Protein AF-S4PV91-F1 (afdb_monomer)

Structure (mmCIF, N/CA/C/O backbone):
data_AF-S4PV91-F1
#
_entry.id   AF-S4PV91-F1
#
loop_
_atom_site.group_PDB
_atom_site.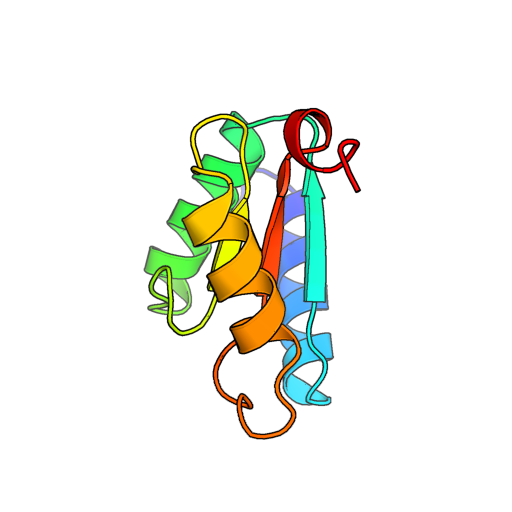id
_atom_site.type_symbol
_atom_site.label_atom_id
_atom_site.label_alt_id
_atom_site.label_comp_id
_atom_site.label_asym_id
_atom_site.label_entity_id
_atom_site.label_seq_id
_atom_site.pdbx_PDB_ins_code
_atom_site.Cartn_x
_atom_site.Cartn_y
_atom_site.Cartn_z
_atom_site.occupancy
_atom_site.B_iso_or_equiv
_atom_site.auth_seq_id
_atom_site.auth_comp_id
_atom_site.auth_asym_id
_atom_site.auth_atom_id
_atom_site.pdbx_PDB_model_num
ATOM 1 N N . ILE A 1 1 ? -10.949 -11.473 -14.597 1.00 49.84 1 ILE A N 1
ATOM 2 C CA . ILE A 1 1 ? -10.335 -12.190 -13.447 1.00 49.84 1 ILE A CA 1
ATOM 3 C C . ILE A 1 1 ? -9.688 -13.525 -13.868 1.00 49.84 1 ILE A C 1
ATOM 5 O O . ILE A 1 1 ? -8.749 -13.951 -13.216 1.00 49.84 1 ILE A O 1
ATOM 9 N N . HIS A 1 2 ? -10.059 -14.137 -15.004 1.00 46.84 2 HIS A N 1
ATOM 10 C CA . HIS A 1 2 ? -9.505 -15.428 -15.466 1.00 46.84 2 HIS A CA 1
ATOM 11 C C . HIS A 1 2 ? -8.069 -15.435 -16.041 1.00 46.84 2 HIS A C 1
ATOM 13 O 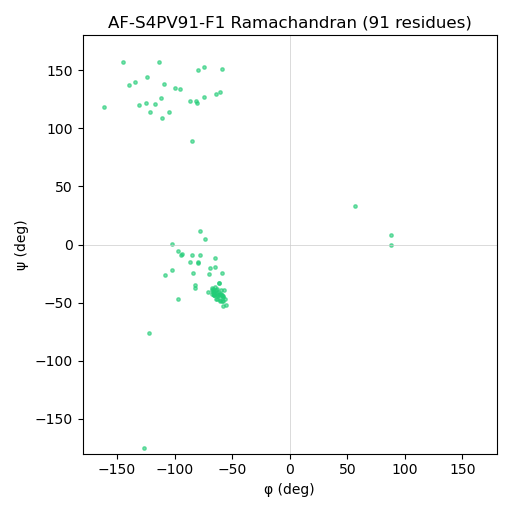O . HIS A 1 2 ? -7.624 -16.470 -16.522 1.00 46.84 2 HIS A O 1
ATOM 19 N N . SER A 1 3 ? -7.324 -14.329 -16.022 1.00 55.91 3 SER A N 1
ATOM 20 C CA . SER A 1 3 ? -6.114 -14.224 -16.859 1.00 55.91 3 SER A CA 1
ATOM 21 C C . SER A 1 3 ? -4.797 -14.603 -16.163 1.00 55.91 3 SER A C 1
ATOM 23 O O . SER A 1 3 ? -3.777 -14.695 -16.837 1.00 55.91 3 SER A O 1
ATOM 25 N N . SER A 1 4 ? -4.766 -14.823 -14.839 1.00 70.56 4 SER A N 1
ATOM 26 C CA . SER A 1 4 ? -3.539 -15.258 -14.148 1.00 70.56 4 SER A CA 1
ATOM 27 C C . SER A 1 4 ? -3.811 -15.870 -12.770 1.00 70.56 4 SER A C 1
ATOM 29 O O . SER A 1 4 ? -4.265 -15.193 -11.847 1.00 70.56 4 SER A O 1
ATOM 31 N N . ASN A 1 5 ? -3.447 -17.146 -12.608 1.00 80.06 5 ASN A N 1
ATOM 32 C CA . ASN A 1 5 ? -3.578 -17.890 -11.347 1.00 80.06 5 ASN A CA 1
ATOM 33 C C . ASN A 1 5 ? -2.805 -17.244 -10.186 1.00 80.06 5 ASN A C 1
ATOM 35 O O . ASN A 1 5 ? -3.184 -17.405 -9.031 1.00 80.06 5 ASN A O 1
ATOM 39 N N . LYS A 1 6 ? -1.756 -16.463 -10.480 1.00 83.44 6 LYS A N 1
ATOM 40 C CA . LYS A 1 6 ? -0.981 -15.753 -9.453 1.00 83.44 6 LYS A CA 1
ATOM 41 C C . LYS A 1 6 ? -1.812 -14.676 -8.758 1.00 83.44 6 LYS A C 1
ATOM 43 O O . LYS A 1 6 ? -1.747 -14.569 -7.543 1.00 83.44 6 LYS A O 1
ATOM 48 N N . PHE A 1 7 ? -2.621 -13.922 -9.506 1.00 86.06 7 PHE A N 1
ATOM 49 C CA . PHE A 1 7 ? -3.491 -12.902 -8.911 1.00 86.06 7 PHE A CA 1
ATOM 50 C C . PHE A 1 7 ? -4.583 -13.534 -8.056 1.00 86.06 7 PHE A C 1
ATOM 52 O O . PHE A 1 7 ? -4.850 -13.040 -6.970 1.00 86.06 7 PHE A O 1
ATOM 59 N N . LEU A 1 8 ? -5.161 -14.657 -8.497 1.00 88.69 8 LEU A N 1
ATOM 60 C CA . LEU A 1 8 ? -6.141 -15.387 -7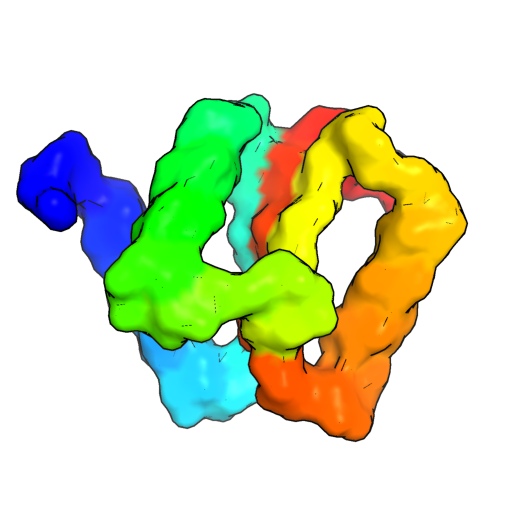.692 1.00 88.69 8 LEU A CA 1
ATOM 61 C C . LEU A 1 8 ? -5.558 -15.798 -6.334 1.00 88.69 8 LEU A C 1
ATOM 63 O O . LEU A 1 8 ? -6.207 -15.613 -5.310 1.00 88.69 8 LEU A O 1
ATOM 67 N N . VAL A 1 9 ? -4.334 -16.332 -6.325 1.00 91.44 9 VAL A N 1
ATOM 68 C CA . VAL A 1 9 ? -3.649 -16.710 -5.082 1.00 91.44 9 VAL A CA 1
ATOM 69 C C . VAL A 1 9 ? -3.324 -15.481 -4.231 1.00 91.44 9 VAL A C 1
ATOM 71 O O . VAL A 1 9 ? -3.578 -15.513 -3.034 1.00 91.44 9 VAL A O 1
ATOM 74 N N . ILE A 1 10 ? -2.828 -14.392 -4.831 1.00 91.81 10 ILE A N 1
ATOM 75 C CA . ILE A 1 10 ? -2.536 -13.142 -4.109 1.00 91.81 10 ILE A CA 1
ATOM 76 C C . ILE A 1 10 ? -3.789 -12.597 -3.421 1.00 91.81 10 ILE A C 1
ATOM 78 O O . ILE A 1 10 ? -3.724 -12.290 -2.238 1.00 91.81 10 ILE A O 1
ATOM 82 N N . PHE A 1 11 ? -4.918 -12.499 -4.127 1.00 92.56 11 PHE A N 1
ATOM 83 C CA . PHE A 1 11 ? -6.149 -11.967 -3.540 1.00 92.56 11 PHE A CA 1
ATOM 84 C C . PHE A 1 11 ? -6.697 -12.866 -2.435 1.00 92.56 11 PHE A C 1
ATOM 86 O O . PHE A 1 11 ? -7.076 -12.355 -1.393 1.00 92.56 11 PHE A O 1
ATOM 93 N N . ARG A 1 12 ? -6.641 -14.193 -2.601 1.00 93.31 12 ARG A N 1
ATOM 94 C CA . ARG A 1 12 ? -7.031 -15.120 -1.528 1.00 93.31 12 ARG A CA 1
ATOM 95 C C . ARG A 1 12 ? -6.169 -14.955 -0.281 1.00 93.31 12 ARG A C 1
ATOM 97 O O . ARG A 1 12 ? -6.707 -14.841 0.807 1.00 93.31 12 ARG A O 1
ATOM 104 N N . LEU A 1 13 ? -4.845 -14.919 -0.434 1.00 94.06 13 LEU A N 1
ATOM 105 C CA . LEU A 1 13 ? -3.941 -14.716 0.702 1.00 94.06 13 LEU A CA 1
ATOM 106 C C . LEU A 1 13 ? -4.168 -13.356 1.365 1.00 94.06 13 LEU A C 1
ATOM 108 O O . LEU A 1 13 ? -4.169 -13.268 2.587 1.00 94.06 13 LEU A O 1
ATOM 112 N N . LEU A 1 14 ? -4.377 -12.310 0.564 1.00 94.88 14 LEU A N 1
ATOM 113 C CA . LEU A 1 14 ? -4.670 -10.974 1.062 1.00 94.88 14 LEU A CA 1
ATOM 114 C C . LEU A 1 14 ? -5.957 -10.963 1.896 1.00 94.88 14 LEU A C 1
ATOM 116 O O . LEU A 1 14 ? -5.941 -10.437 3.005 1.00 94.88 14 LEU A O 1
ATOM 120 N N . ASP A 1 15 ? -7.035 -11.566 1.394 1.00 94.44 15 ASP A N 1
ATOM 121 C CA . ASP A 1 15 ? -8.320 -11.629 2.094 1.00 94.44 15 ASP A CA 1
ATOM 122 C C . ASP A 1 15 ? -8.206 -12.402 3.420 1.00 94.44 15 ASP A C 1
ATOM 124 O O . ASP A 1 15 ? -8.683 -11.919 4.447 1.00 94.44 15 ASP A O 1
ATOM 128 N N . GLU A 1 16 ? -7.513 -13.547 3.431 1.00 96.44 16 GLU A N 1
ATOM 129 C CA . GLU A 1 16 ? -7.285 -14.345 4.648 1.00 96.44 16 GLU A CA 1
ATOM 130 C C . GLU A 1 16 ? -6.451 -13.582 5.690 1.00 96.44 16 GLU A C 1
ATOM 132 O O . GLU A 1 16 ? -6.835 -13.499 6.856 1.00 96.44 16 GLU A O 1
ATOM 137 N N . CYS A 1 17 ? -5.343 -12.951 5.282 1.00 95.88 17 CYS A N 1
ATOM 138 C CA . CYS A 1 17 ? -4.534 -12.125 6.182 1.00 95.88 17 CYS A CA 1
ATOM 139 C C . CYS A 1 17 ? -5.358 -10.980 6.789 1.00 95.88 17 CYS A C 1
ATOM 141 O O . CYS A 1 17 ? -5.299 -10.726 7.990 1.00 95.88 17 CYS A O 1
ATOM 143 N N . ILE A 1 18 ? -6.174 -10.302 5.982 1.00 93.38 18 ILE A N 1
ATOM 144 C CA . ILE A 1 18 ? -7.005 -9.190 6.459 1.00 93.38 18 ILE A CA 1
ATOM 145 C C . ILE A 1 18 ? -8.089 -9.672 7.416 1.00 93.38 18 ILE A C 1
ATOM 147 O O . ILE A 1 18 ? -8.370 -8.976 8.394 1.00 93.38 18 ILE A O 1
ATOM 151 N N . ALA A 1 19 ? -8.677 -10.842 7.163 1.00 95.19 19 ALA A N 1
ATOM 152 C CA . ALA A 1 19 ? -9.657 -11.456 8.053 1.00 95.19 19 ALA A CA 1
ATOM 153 C C . ALA A 1 19 ? -9.059 -11.774 9.435 1.00 95.19 19 ALA A C 1
ATOM 155 O O . ALA A 1 19 ? -9.751 -11.638 10.443 1.00 95.19 19 ALA A O 1
ATOM 156 N N . LEU A 1 20 ? -7.768 -12.118 9.491 1.00 95.94 20 LEU A N 1
ATOM 157 C CA . LEU A 1 20 ? -7.014 -12.309 10.735 1.00 95.94 20 LEU A CA 1
ATOM 158 C C . LEU A 1 20 ? -6.578 -10.992 11.400 1.00 95.94 20 LEU A C 1
ATOM 160 O O . LEU A 1 20 ? -6.127 -10.999 12.543 1.00 95.94 20 LEU A O 1
ATOM 164 N N . GLY A 1 21 ? -6.751 -9.857 10.720 1.00 93.19 21 GLY A N 1
ATOM 165 C CA . GLY A 1 21 ? -6.333 -8.540 11.199 1.00 93.19 21 GLY A CA 1
ATOM 166 C C . GLY A 1 21 ? -4.892 -8.171 10.841 1.00 93.19 21 GLY A C 1
ATOM 167 O O . GLY A 1 21 ? -4.415 -7.126 11.290 1.00 93.19 21 GLY A O 1
ATOM 168 N N . ASP A 1 22 ? -4.221 -8.968 10.009 1.00 94.88 22 ASP A N 1
ATOM 169 C CA . ASP A 1 22 ? -2.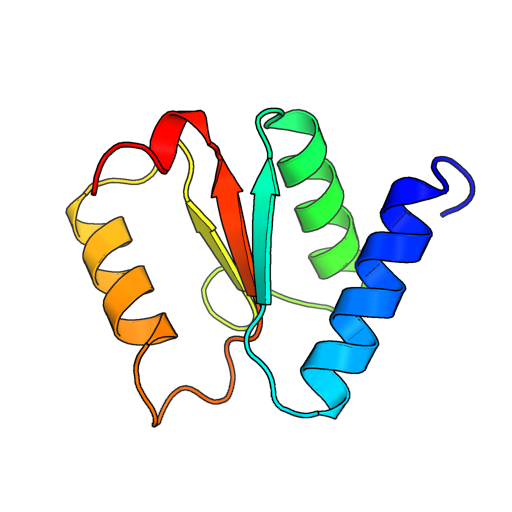834 -8.744 9.620 1.00 94.88 22 ASP A CA 1
ATOM 170 C C . ASP A 1 22 ? -2.683 -7.586 8.627 1.00 94.88 22 ASP A C 1
ATOM 172 O O . ASP A 1 22 ? -3.555 -7.273 7.807 1.00 94.88 22 ASP A O 1
ATOM 176 N N . LYS A 1 23 ? -1.500 -6.970 8.676 1.00 95.88 23 LYS A N 1
ATOM 177 C CA . LYS A 1 23 ? -0.997 -6.057 7.651 1.00 95.88 23 LYS A CA 1
ATOM 178 C C . LYS A 1 23 ? -0.104 -6.832 6.687 1.00 95.88 23 LYS A C 1
ATOM 180 O O . LYS A 1 23 ? 0.777 -7.575 7.109 1.00 95.88 23 LYS A O 1
ATOM 185 N N . VAL A 1 24 ? -0.299 -6.629 5.388 1.00 96.62 24 VAL A N 1
ATOM 186 C CA . VAL A 1 24 ? 0.388 -7.380 4.330 1.00 96.62 24 VAL A CA 1
ATOM 187 C C . VAL A 1 24 ? 1.398 -6.495 3.603 1.00 96.62 24 VAL A C 1
ATOM 189 O O . VAL A 1 24 ? 1.108 -5.350 3.256 1.00 96.62 24 VAL A O 1
ATOM 192 N N . LEU A 1 25 ? 2.578 -7.048 3.317 1.00 95.75 25 LEU A N 1
ATOM 193 C CA . LEU A 1 25 ? 3.578 -6.450 2.432 1.00 95.75 25 LEU A CA 1
ATOM 194 C C . LEU A 1 25 ? 3.690 -7.292 1.161 1.00 95.75 25 LEU A C 1
ATOM 196 O O . LEU A 1 25 ? 3.945 -8.494 1.233 1.00 95.75 25 LEU A O 1
ATOM 200 N N . ILE A 1 26 ? 3.536 -6.672 -0.009 1.00 94.31 26 ILE A N 1
ATOM 201 C CA . ILE A 1 26 ? 3.739 -7.344 -1.298 1.00 94.31 26 ILE A CA 1
ATOM 202 C C . ILE A 1 26 ? 4.892 -6.673 -2.029 1.00 94.31 26 ILE A C 1
ATOM 204 O O . ILE A 1 26 ? 4.828 -5.493 -2.373 1.00 94.31 26 ILE A O 1
ATOM 208 N N . PHE A 1 27 ? 5.921 -7.461 -2.326 1.00 93.38 27 PHE A N 1
ATOM 209 C CA . PHE A 1 27 ? 7.083 -7.022 -3.087 1.00 93.38 27 PHE A CA 1
ATOM 210 C C . PHE A 1 27 ? 6.980 -7.469 -4.546 1.00 93.38 27 PHE A C 1
ATOM 212 O O . PHE A 1 27 ? 6.680 -8.628 -4.834 1.00 93.38 27 PHE A O 1
ATOM 219 N N . SER A 1 28 ? 7.269 -6.564 -5.481 1.00 92.00 28 SER A N 1
ATOM 220 C CA . SER A 1 28 ? 7.316 -6.871 -6.914 1.00 92.00 28 SER A CA 1
ATOM 221 C C . SER A 1 28 ? 8.486 -6.163 -7.593 1.00 92.00 28 SER A C 1
ATOM 223 O O . SER A 1 28 ? 8.732 -4.983 -7.373 1.00 92.00 28 SER A O 1
ATOM 225 N N . THR A 1 29 ? 9.199 -6.857 -8.478 1.00 90.25 29 THR A N 1
ATOM 226 C CA . THR A 1 29 ? 10.176 -6.235 -9.395 1.00 90.25 29 THR A CA 1
ATOM 227 C C . THR A 1 29 ? 9.505 -5.582 -10.608 1.00 90.25 29 THR A C 1
ATOM 229 O O . THR A 1 29 ? 10.137 -4.801 -11.318 1.00 90.25 29 THR A O 1
ATOM 232 N N . SER A 1 30 ? 8.236 -5.910 -10.863 1.00 91.44 30 SER A N 1
ATOM 233 C CA . SER A 1 30 ? 7.458 -5.478 -12.023 1.00 91.44 30 SER A CA 1
ATOM 234 C C . SER A 1 30 ? 6.464 -4.391 -11.623 1.00 91.44 30 SER A C 1
ATOM 236 O O . SER A 1 30 ? 5.506 -4.670 -10.894 1.00 91.44 30 SER A O 1
ATOM 238 N N . LEU A 1 31 ? 6.670 -3.174 -12.138 1.00 91.62 31 LEU A N 1
ATOM 239 C CA . LEU A 1 31 ? 5.722 -2.067 -11.976 1.00 91.62 31 LEU A CA 1
ATOM 240 C C . LEU A 1 31 ? 4.383 -2.381 -12.647 1.00 91.62 31 LEU A C 1
ATOM 242 O O . LEU A 1 31 ? 3.349 -2.157 -12.038 1.00 91.62 31 LEU A O 1
ATOM 246 N N . TYR A 1 32 ? 4.395 -3.039 -13.810 1.00 92.19 32 TYR A N 1
ATOM 247 C CA . TYR A 1 32 ? 3.170 -3.490 -14.477 1.00 92.19 32 TYR A CA 1
ATOM 248 C C . TYR A 1 32 ? 2.320 -4.405 -13.582 1.00 92.19 32 TYR A C 1
ATOM 250 O O . TYR A 1 32 ? 1.096 -4.304 -13.539 1.00 92.19 32 TYR A O 1
ATOM 258 N N . THR A 1 33 ? 2.966 -5.294 -12.821 1.00 92.00 33 THR A N 1
ATOM 259 C CA . THR A 1 33 ? 2.259 -6.145 -11.855 1.00 92.00 33 THR A CA 1
ATOM 260 C C . THR A 1 33 ? 1.665 -5.315 -10.718 1.00 92.00 33 THR A C 1
ATOM 262 O O . THR A 1 33 ? 0.553 -5.603 -10.284 1.00 92.00 33 THR A O 1
ATOM 265 N N . MET A 1 34 ? 2.375 -4.285 -10.248 1.00 94.12 34 MET A N 1
ATOM 266 C CA . MET A 1 34 ? 1.862 -3.371 -9.223 1.00 94.12 34 MET A CA 1
ATOM 267 C C . MET A 1 34 ? 0.676 -2.555 -9.739 1.00 94.12 34 MET A C 1
ATOM 269 O O . MET A 1 34 ? -0.331 -2.478 -9.047 1.00 94.12 34 MET A O 1
ATOM 273 N N . ASP A 1 35 ? 0.752 -2.032 -10.965 1.00 95.12 35 ASP A N 1
ATOM 274 C CA . ASP A 1 35 ? -0.342 -1.307 -11.618 1.00 95.12 35 ASP A CA 1
ATOM 275 C C . ASP A 1 35 ? -1.585 -2.197 -11.766 1.00 95.12 35 ASP A C 1
ATOM 277 O O . ASP A 1 35 ? -2.705 -1.774 -11.483 1.00 95.12 35 ASP A O 1
ATOM 281 N N . ALA A 1 36 ? -1.392 -3.462 -12.151 1.00 94.50 36 ALA A N 1
ATOM 282 C CA . ALA A 1 36 ? -2.475 -4.434 -12.245 1.00 94.50 36 ALA A CA 1
ATOM 283 C C . ALA A 1 36 ? -3.087 -4.763 -10.873 1.00 94.50 36 ALA A C 1
ATOM 285 O O . ALA A 1 36 ? -4.311 -4.812 -10.755 1.00 94.50 36 ALA A O 1
ATOM 286 N N . LEU A 1 37 ? -2.267 -4.970 -9.832 1.00 94.75 37 LEU A N 1
ATOM 287 C CA . LEU A 1 37 ? -2.764 -5.164 -8.463 1.00 94.75 37 LEU A CA 1
ATOM 288 C C . LEU A 1 37 ? -3.587 -3.956 -8.021 1.00 94.75 37 LEU A C 1
ATOM 290 O O . LEU A 1 37 ? -4.716 -4.118 -7.572 1.00 94.75 37 LEU A O 1
ATOM 294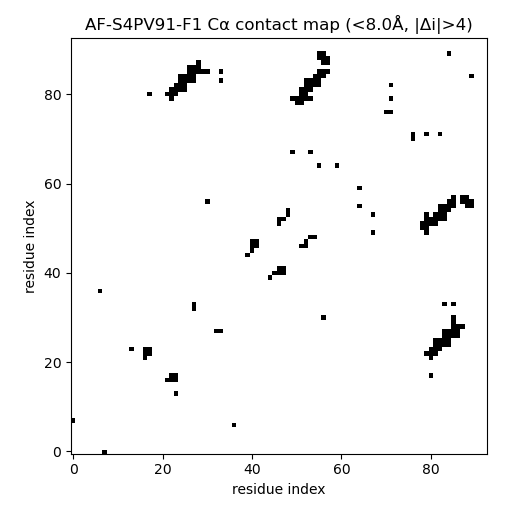 N N . GLU A 1 38 ? -3.058 -2.754 -8.223 1.00 95.56 38 GLU A N 1
ATOM 295 C CA . GLU A 1 38 ? -3.719 -1.506 -7.868 1.00 95.56 38 GLU A CA 1
ATOM 296 C C . GLU A 1 38 ? -5.068 -1.340 -8.579 1.00 95.56 38 GLU A C 1
ATOM 298 O O . GLU A 1 38 ? -6.075 -1.017 -7.946 1.00 95.56 38 GLU A O 1
ATOM 303 N N . TYR A 1 39 ? -5.123 -1.641 -9.878 1.00 95.44 39 TYR A N 1
ATOM 304 C CA . TYR A 1 39 ? -6.364 -1.644 -10.647 1.00 95.44 39 TYR A CA 1
ATOM 305 C C . TYR A 1 39 ? -7.425 -2.567 -10.032 1.00 95.44 39 TYR A C 1
ATOM 307 O O . TYR A 1 39 ? -8.582 -2.169 -9.874 1.00 95.44 39 TYR A O 1
ATOM 315 N N . PHE A 1 40 ? -7.048 -3.794 -9.668 1.00 93.75 40 PHE A N 1
ATOM 316 C CA . PHE A 1 40 ? -7.981 -4.758 -9.089 1.00 93.75 40 PHE A CA 1
ATOM 317 C C . PHE A 1 40 ? -8.410 -4.380 -7.669 1.00 93.75 40 PHE A C 1
ATOM 319 O O . PHE A 1 40 ? -9.601 -4.464 -7.385 1.00 93.75 40 PHE A O 1
ATOM 326 N N . LEU A 1 41 ? -7.503 -3.890 -6.820 1.00 95.25 41 LEU A N 1
ATOM 327 C CA . LEU A 1 41 ? -7.836 -3.406 -5.472 1.00 95.25 41 LEU A CA 1
ATOM 328 C C . LEU A 1 41 ? -8.877 -2.282 -5.526 1.00 95.25 41 LEU A C 1
ATOM 330 O O . LEU A 1 41 ? -9.875 -2.302 -4.805 1.00 95.25 41 LEU A O 1
ATOM 334 N N . ARG A 1 42 ? -8.694 -1.329 -6.446 1.00 95.31 42 ARG A N 1
ATOM 335 C CA . ARG A 1 42 ? -9.643 -0.230 -6.657 1.00 95.31 42 ARG A CA 1
ATOM 336 C C . ARG A 1 42 ? -10.979 -0.723 -7.205 1.00 95.31 42 ARG A C 1
ATOM 338 O O . ARG A 1 42 ? -12.025 -0.236 -6.795 1.00 95.31 42 ARG A O 1
ATOM 345 N N . ARG A 1 43 ? -10.964 -1.674 -8.143 1.00 93.31 43 ARG A N 1
ATOM 346 C CA . ARG A 1 43 ? -12.176 -2.117 -8.851 1.00 93.31 43 ARG A CA 1
ATOM 347 C C . ARG A 1 43 ? -13.009 -3.144 -8.086 1.00 93.31 43 ARG A C 1
ATOM 349 O O . ARG A 1 43 ? -14.224 -3.146 -8.240 1.00 93.31 43 ARG A O 1
ATOM 356 N N . ILE A 1 44 ? -12.370 -4.038 -7.339 1.00 90.00 44 ILE A N 1
ATOM 357 C CA . ILE A 1 44 ? -13.026 -5.160 -6.655 1.00 90.00 44 ILE A CA 1
ATOM 358 C C . ILE A 1 44 ? -13.295 -4.799 -5.198 1.00 90.00 44 ILE A C 1
ATOM 360 O O . ILE A 1 44 ? -14.407 -4.990 -4.718 1.00 90.00 44 ILE A O 1
ATOM 364 N N . ASN A 1 45 ? -12.297 -4.244 -4.509 1.00 89.56 45 ASN A N 1
ATOM 365 C CA . ASN A 1 45 ? -12.377 -3.978 -3.075 1.00 89.56 45 ASN A CA 1
ATOM 366 C C . ASN A 1 45 ? -12.765 -2.522 -2.758 1.00 89.56 45 ASN A C 1
ATOM 368 O O . ASN A 1 45 ? -12.981 -2.196 -1.595 1.00 89.56 45 ASN A O 1
ATOM 372 N N . ASN A 1 46 ? -12.868 -1.652 -3.774 1.00 94.50 46 ASN A N 1
ATOM 373 C CA . ASN A 1 46 ? -13.109 -0.211 -3.624 1.00 94.50 46 ASN A CA 1
ATOM 374 C C . ASN A 1 46 ? -12.058 0.489 -2.739 1.00 94.50 46 ASN A C 1
ATOM 376 O O . ASN A 1 46 ? -12.362 1.426 -2.003 1.00 94.50 46 ASN A O 1
ATOM 380 N N . TRP A 1 47 ? -10.817 0.007 -2.792 1.00 96.62 47 TRP A N 1
ATOM 381 C CA . TRP A 1 47 ? -9.712 0.562 -2.016 1.00 96.62 47 TRP A CA 1
ATOM 382 C C . TRP A 1 47 ? -9.139 1.818 -2.659 1.00 96.62 47 TRP A C 1
ATOM 384 O O . TRP A 1 47 ? -9.109 1.939 -3.885 1.00 96.62 47 TRP A O 1
ATOM 394 N N . SER A 1 48 ? -8.613 2.725 -1.841 1.00 97.12 48 SER A N 1
ATOM 395 C CA . SER A 1 48 ? -7.913 3.922 -2.291 1.00 97.12 48 SER A CA 1
ATOM 396 C C . SER A 1 48 ? -6.496 4.025 -1.723 1.00 97.12 48 SER A C 1
ATOM 398 O O . SER A 1 48 ? -6.202 3.638 -0.587 1.00 97.12 48 SER A O 1
ATOM 400 N N . LEU A 1 49 ? -5.594 4.556 -2.557 1.00 96.00 49 LEU A N 1
ATOM 401 C CA . LEU A 1 49 ? -4.220 4.845 -2.165 1.00 96.00 49 LEU A CA 1
ATOM 402 C C . LEU A 1 49 ? -4.221 5.853 -1.011 1.00 96.00 49 LEU A C 1
ATOM 404 O O . LEU A 1 49 ? -4.877 6.892 -1.087 1.00 96.00 49 LEU A O 1
ATOM 408 N N . GLY A 1 50 ? -3.461 5.559 0.038 1.00 94.81 50 GLY A N 1
ATOM 409 C CA . GLY A 1 50 ? -3.377 6.391 1.234 1.00 94.81 50 GLY A CA 1
ATOM 410 C C . GLY A 1 50 ? -4.432 6.087 2.296 1.00 94.81 50 GLY A C 1
ATOM 411 O O . GLY A 1 50 ? -4.425 6.739 3.337 1.00 94.81 50 GLY A O 1
ATOM 412 N N . ARG A 1 51 ? -5.324 5.118 2.054 1.00 95.62 51 ARG A N 1
ATOM 413 C CA . ARG A 1 51 ? -6.333 4.682 3.024 1.00 95.62 51 ARG A CA 1
ATOM 414 C C . ARG A 1 51 ? -6.199 3.197 3.323 1.00 95.62 51 ARG A C 1
ATOM 416 O O . ARG A 1 51 ? -5.644 2.846 4.360 1.00 95.62 51 ARG A O 1
ATOM 423 N N . GLU A 1 52 ? -6.648 2.326 2.424 1.00 97.50 52 GLU 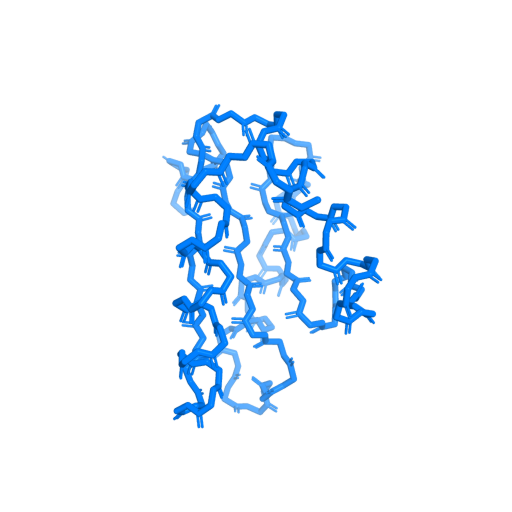A N 1
ATOM 424 C CA . GLU A 1 52 ? -6.557 0.874 2.618 1.00 97.50 52 GLU A CA 1
ATOM 425 C C . GLU A 1 52 ? -5.190 0.318 2.198 1.00 97.50 52 GLU A C 1
ATOM 427 O O . GLU A 1 52 ? -4.755 -0.706 2.728 1.00 97.50 52 GLU A O 1
ATOM 432 N N . TYR A 1 53 ? -4.474 1.002 1.297 1.00 97.88 53 TYR A N 1
ATOM 433 C CA . TYR A 1 53 ? -3.128 0.599 0.891 1.00 97.88 53 TYR A CA 1
ATOM 434 C C . TYR A 1 53 ? -2.187 1.771 0.603 1.00 97.88 53 TYR A C 1
ATOM 436 O O . TYR A 1 53 ? -2.614 2.866 0.235 1.00 97.88 53 TYR A O 1
ATOM 444 N N . TYR A 1 54 ? -0.885 1.504 0.700 1.00 97.44 54 TYR A N 1
ATOM 445 C CA . TYR A 1 54 ? 0.183 2.355 0.174 1.00 97.44 54 TYR A CA 1
ATOM 446 C C . TYR A 1 54 ? 0.930 1.659 -0.964 1.00 97.44 54 TYR A C 1
ATOM 448 O O . TYR A 1 54 ? 0.970 0.429 -1.053 1.00 97.44 54 TYR A O 1
ATOM 456 N N . ARG A 1 55 ? 1.568 2.459 -1.818 1.00 95.94 55 ARG A N 1
ATOM 457 C CA . ARG A 1 55 ? 2.437 1.998 -2.901 1.00 95.94 55 ARG A CA 1
ATOM 458 C C . ARG A 1 55 ? 3.749 2.762 -2.867 1.00 95.94 55 ARG A C 1
ATOM 460 O O . ARG A 1 55 ? 3.748 3.968 -3.052 1.00 95.94 55 ARG A O 1
ATOM 467 N N . LEU A 1 56 ? 4.864 2.063 -2.698 1.00 94.12 56 LEU A N 1
ATOM 468 C CA . LEU A 1 56 ? 6.209 2.627 -2.745 1.00 94.12 56 LEU A CA 1
ATOM 469 C C . LEU A 1 56 ? 6.920 2.120 -3.998 1.00 94.12 56 LEU A C 1
ATOM 471 O O . LEU A 1 56 ? 7.319 0.957 -4.093 1.00 94.12 56 LEU A O 1
ATOM 475 N N . ASP A 1 57 ? 7.112 3.023 -4.952 1.00 90.44 57 ASP A N 1
ATOM 476 C CA . ASP A 1 57 ? 8.004 2.820 -6.086 1.00 90.44 57 ASP A CA 1
ATOM 477 C C . ASP A 1 57 ? 9.020 3.965 -6.224 1.00 90.44 57 ASP A C 1
ATOM 479 O O . ASP A 1 57 ? 9.132 4.823 -5.346 1.00 90.44 57 ASP A O 1
ATOM 483 N N . GLY A 1 58 ? 9.826 3.932 -7.288 1.00 85.44 58 GLY A N 1
ATOM 484 C CA . GLY A 1 58 ? 10.923 4.882 -7.489 1.00 85.44 58 GLY A CA 1
ATOM 485 C C . GLY A 1 58 ? 10.483 6.336 -7.677 1.00 85.44 58 GLY A C 1
ATOM 486 O O . GLY A 1 58 ? 11.329 7.221 -7.626 1.00 85.44 58 GLY A O 1
ATOM 487 N N . SER A 1 59 ? 9.189 6.591 -7.883 1.00 87.25 59 SER A N 1
ATOM 488 C CA . SER A 1 59 ? 8.642 7.940 -8.048 1.00 87.25 59 SER A CA 1
ATOM 489 C C . SER A 1 59 ? 8.280 8.627 -6.726 1.00 87.25 59 SER A C 1
ATOM 491 O O . SER A 1 59 ? 8.094 9.841 -6.700 1.00 87.25 59 SER A O 1
ATOM 493 N N . VAL A 1 60 ? 8.189 7.875 -5.624 1.00 89.25 60 VAL A N 1
ATOM 494 C CA . VAL A 1 60 ? 7.709 8.389 -4.334 1.00 89.25 60 VAL A CA 1
ATOM 495 C C . VAL A 1 60 ? 8.826 9.152 -3.605 1.00 89.25 60 VAL A C 1
ATOM 497 O O . VAL A 1 60 ? 9.856 8.544 -3.284 1.00 89.25 60 VAL A O 1
ATOM 500 N N . PRO A 1 61 ? 8.629 10.446 -3.272 1.00 90.75 61 PRO A N 1
ATOM 501 C CA . PRO A 1 61 ? 9.611 11.237 -2.530 1.00 90.75 61 PRO A CA 1
ATOM 502 C C . PRO A 1 61 ? 9.948 10.638 -1.158 1.00 90.75 61 PRO A C 1
ATOM 504 O O . PRO A 1 61 ? 9.107 10.008 -0.511 1.00 90.75 61 PRO A O 1
ATOM 507 N N . ALA A 1 62 ? 11.172 10.870 -0.675 1.00 88.75 62 ALA A N 1
ATOM 508 C CA . ALA A 1 62 ? 11.656 10.312 0.593 1.00 88.75 62 ALA A CA 1
ATOM 509 C C . ALA A 1 62 ? 10.804 10.736 1.806 1.00 88.75 62 ALA A C 1
ATOM 511 O O . ALA A 1 62 ? 10.511 9.920 2.677 1.00 88.75 62 ALA A O 1
ATOM 512 N N . GLU A 1 63 ? 10.352 11.988 1.839 1.00 91.75 63 GLU A N 1
ATOM 513 C CA . GLU A 1 63 ? 9.466 12.517 2.885 1.00 91.75 63 GLU A CA 1
ATOM 514 C C . GLU A 1 63 ? 8.099 11.813 2.915 1.00 91.75 63 GLU A C 1
ATOM 516 O O . GLU A 1 63 ? 7.611 11.428 3.979 1.00 91.75 63 GLU A O 1
ATOM 521 N N . VAL A 1 64 ? 7.518 11.554 1.738 1.00 92.69 64 VAL A N 1
ATOM 522 C CA . VAL A 1 64 ? 6.244 10.838 1.589 1.00 92.69 64 VAL A CA 1
ATOM 523 C C . VAL A 1 64 ? 6.412 9.379 2.001 1.00 92.69 64 VAL A C 1
ATOM 525 O O . VAL A 1 64 ? 5.590 8.850 2.746 1.00 92.69 64 VAL A O 1
ATOM 528 N N . ARG A 1 65 ? 7.520 8.748 1.598 1.00 91.25 65 ARG A N 1
ATOM 529 C CA . ARG A 1 65 ? 7.888 7.394 2.022 1.00 91.25 65 ARG A CA 1
ATOM 530 C C . ARG A 1 65 ? 7.948 7.279 3.542 1.00 91.25 65 ARG A C 1
ATOM 532 O O . ARG A 1 65 ? 7.316 6.391 4.104 1.00 91.25 65 ARG A O 1
ATOM 539 N N . GLN A 1 66 ? 8.680 8.173 4.208 1.00 92.12 66 GLN A N 1
ATOM 540 C CA . GLN A 1 66 ? 8.801 8.160 5.667 1.00 92.12 66 GLN A CA 1
ATOM 541 C C . GLN A 1 66 ? 7.444 8.344 6.346 1.00 92.12 66 GLN A C 1
ATOM 543 O O . GLN A 1 66 ? 7.144 7.633 7.306 1.00 92.12 66 GLN A O 1
ATOM 548 N N . LYS A 1 67 ? 6.614 9.261 5.837 1.00 95.31 67 LYS A N 1
ATOM 549 C CA . LYS A 1 67 ? 5.250 9.463 6.327 1.00 95.31 67 LYS A CA 1
ATOM 550 C C . LYS A 1 67 ? 4.4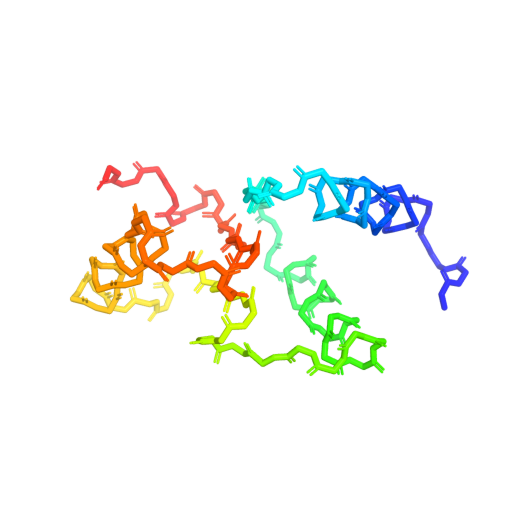26 8.179 6.220 1.00 95.31 67 LYS A C 1
ATOM 552 O O . LYS A 1 67 ? 3.891 7.734 7.229 1.00 95.31 67 LYS A O 1
ATOM 557 N N . TRP A 1 68 ? 4.376 7.552 5.047 1.00 95.81 68 TRP A N 1
ATOM 558 C CA . TRP A 1 68 ? 3.605 6.325 4.838 1.00 95.81 68 TRP A CA 1
ATOM 559 C C . TRP A 1 68 ? 4.114 5.152 5.669 1.00 95.81 68 TRP A C 1
ATOM 561 O O . TRP A 1 68 ? 3.304 4.429 6.235 1.00 95.81 68 TRP A O 1
ATOM 571 N N . CYS A 1 69 ? 5.430 4.982 5.822 1.00 93.88 69 CYS A N 1
ATOM 572 C CA . CYS A 1 69 ? 5.977 3.959 6.716 1.00 93.88 69 CYS A CA 1
ATOM 573 C C . CYS A 1 69 ? 5.548 4.188 8.172 1.00 93.88 69 CYS A C 1
ATOM 575 O O . CYS A 1 69 ? 5.152 3.243 8.851 1.00 93.88 69 CYS A O 1
ATOM 577 N N . ARG A 1 70 ? 5.590 5.437 8.657 1.00 95.81 70 ARG A N 1
ATOM 578 C CA . ARG A 1 70 ? 5.133 5.777 10.015 1.00 95.81 70 ARG A CA 1
ATOM 579 C C . ARG A 1 70 ? 3.639 5.529 10.187 1.00 95.81 70 ARG A C 1
ATOM 581 O O . ARG A 1 70 ? 3.246 4.906 11.164 1.00 95.81 70 ARG A O 1
ATOM 588 N N . GLU A 1 71 ? 2.823 5.986 9.242 1.00 96.88 71 GLU A N 1
ATOM 589 C CA . GLU A 1 71 ? 1.371 5.789 9.272 1.00 96.88 71 GLU A CA 1
ATOM 590 C C . GLU A 1 71 ? 1.011 4.303 9.205 1.00 96.88 71 GLU A C 1
ATOM 592 O O . GLU A 1 71 ? 0.171 3.844 9.972 1.00 96.88 71 GLU A O 1
ATOM 597 N N . PHE A 1 72 ? 1.666 3.525 8.341 1.00 96.81 72 PHE A N 1
ATOM 598 C CA . PHE A 1 72 ? 1.435 2.086 8.227 1.00 96.81 72 PHE A CA 1
ATOM 599 C C . PHE A 1 72 ? 1.835 1.328 9.496 1.00 96.81 72 PHE A C 1
ATOM 601 O O . PHE A 1 72 ? 1.140 0.392 9.876 1.00 96.81 72 PHE A O 1
ATOM 608 N N . ASN A 1 73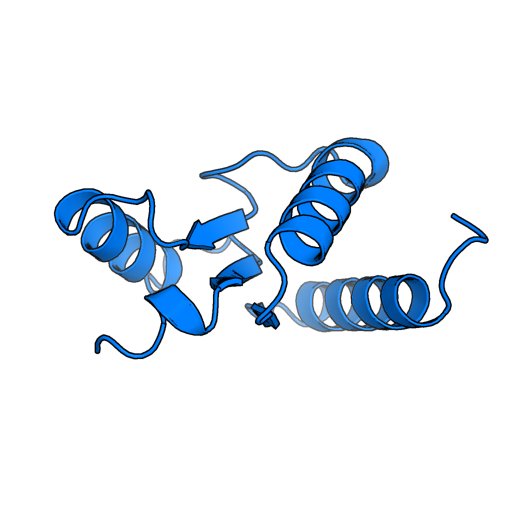 ? 2.905 1.735 10.181 1.00 95.06 73 ASN A N 1
ATOM 609 C CA . ASN A 1 73 ? 3.370 1.080 11.408 1.00 95.06 73 ASN A CA 1
ATOM 610 C C . ASN A 1 73 ? 2.664 1.572 12.682 1.00 95.06 73 ASN A C 1
ATOM 612 O O . ASN A 1 73 ? 2.848 0.972 13.737 1.00 95.06 73 ASN A O 1
ATOM 616 N N . ALA A 1 74 ? 1.861 2.636 12.615 1.00 96.38 74 ALA A N 1
ATOM 617 C CA . ALA A 1 74 ? 1.121 3.125 13.771 1.00 96.38 74 ALA A CA 1
ATOM 618 C C . ALA A 1 74 ? 0.093 2.082 14.245 1.00 96.38 74 ALA A C 1
ATOM 620 O O . ALA A 1 74 ? -0.723 1.598 13.455 1.00 96.38 74 ALA A O 1
ATOM 621 N N . GLU A 1 75 ? 0.096 1.774 15.543 1.00 93.75 75 GLU A N 1
ATOM 622 C CA . GLU A 1 75 ? -0.862 0.844 16.166 1.00 93.75 75 GLU A CA 1
ATOM 623 C C . GLU A 1 75 ? -2.310 1.332 16.031 1.00 93.75 75 GLU A C 1
ATOM 625 O O . GLU A 1 75 ? -3.230 0.540 15.841 1.00 93.75 75 GLU A O 1
ATOM 630 N N . SER A 1 76 ? -2.508 2.653 16.050 1.00 95.19 76 SER A N 1
ATOM 631 C CA . SER A 1 76 ? -3.812 3.282 15.828 1.00 95.19 76 SER A CA 1
ATOM 632 C C . SER A 1 76 ? -4.311 3.143 14.388 1.00 95.19 76 SER A C 1
ATOM 634 O O . SER A 1 76 ? -5.512 3.267 14.141 1.00 95.19 76 SER A O 1
ATOM 636 N N . ASN A 1 77 ? -3.422 2.875 13.426 1.00 95.12 77 ASN A N 1
ATOM 637 C CA . ASN A 1 77 ? -3.810 2.667 12.042 1.00 95.12 77 ASN A CA 1
ATOM 638 C C . ASN A 1 77 ? -4.223 1.212 11.822 1.00 95.12 77 ASN A C 1
ATOM 640 O O . ASN A 1 77 ? -3.423 0.362 11.428 1.00 95.12 77 ASN A O 1
ATOM 644 N N . THR A 1 78 ? -5.501 0.940 12.040 1.00 93.00 78 THR A N 1
ATOM 645 C CA . THR A 1 78 ? -6.127 -0.348 11.724 1.00 93.00 78 THR A CA 1
ATOM 646 C C . THR A 1 78 ? -6.769 -0.360 10.336 1.00 93.00 78 THR A C 1
ATOM 648 O O . THR A 1 78 ? -7.187 -1.422 9.874 1.00 93.00 78 THR A O 1
ATOM 651 N N . GLY A 1 79 ? -6.848 0.794 9.661 1.00 94.12 79 GLY A N 1
ATOM 652 C CA . GLY A 1 79 ? -7.518 0.957 8.370 1.00 94.12 79 GLY A CA 1
ATOM 653 C C . GLY A 1 79 ? -6.655 0.550 7.178 1.00 94.12 79 GLY A C 1
ATOM 654 O O . GLY A 1 79 ? -7.163 -0.064 6.241 1.00 94.12 79 GLY A O 1
ATOM 655 N N . THR A 1 80 ? -5.351 0.833 7.222 1.00 97.25 80 THR A N 1
ATOM 656 C CA . THR A 1 80 ? -4.432 0.445 6.148 1.00 97.25 80 THR A CA 1
ATOM 657 C C . THR A 1 80 ? -4.006 -1.010 6.300 1.00 97.25 80 THR A C 1
ATOM 659 O O . THR A 1 80 ? -3.462 -1.408 7.330 1.00 97.25 80 THR A O 1
ATOM 662 N N . LYS A 1 81 ? -4.250 -1.803 5.257 1.00 97.00 81 LYS A N 1
ATOM 663 C CA . LYS A 1 81 ? -4.072 -3.260 5.244 1.00 97.00 81 LYS A CA 1
ATOM 664 C C . LYS A 1 81 ? -2.890 -3.726 4.409 1.00 97.00 81 LYS A C 1
ATOM 666 O O . LYS A 1 81 ? -2.345 -4.789 4.679 1.00 97.00 81 LYS A O 1
ATOM 671 N N . LEU A 1 82 ? -2.491 -2.952 3.402 1.00 97.56 82 LEU A N 1
ATOM 672 C CA . LEU A 1 82 ? -1.518 -3.396 2.406 1.00 97.56 82 LEU A CA 1
ATOM 673 C C . LEU A 1 82 ? -0.451 -2.342 2.111 1.00 97.56 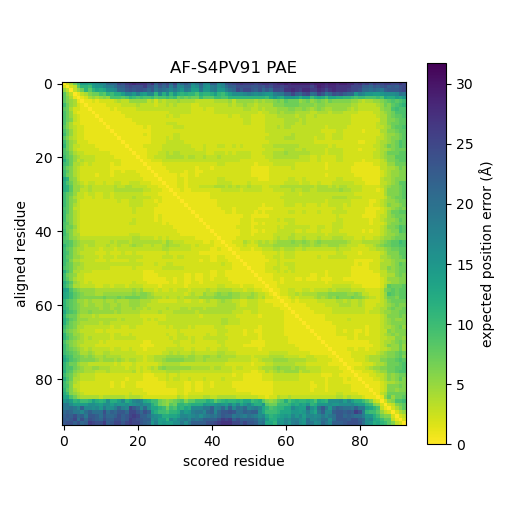82 LEU A C 1
ATOM 675 O O . LEU A 1 82 ? -0.752 -1.164 1.932 1.00 97.56 82 LEU A O 1
ATOM 679 N N . PHE A 1 83 ? 0.791 -2.789 1.953 1.00 97.06 83 PHE A N 1
ATOM 680 C CA . PHE A 1 83 ? 1.870 -1.999 1.372 1.00 97.06 83 PHE A CA 1
ATOM 681 C C . PHE A 1 83 ? 2.435 -2.712 0.134 1.00 97.06 83 PHE A C 1
ATOM 683 O O . PHE A 1 83 ? 3.032 -3.786 0.230 1.00 97.06 83 PHE A O 1
ATOM 690 N N . LEU A 1 84 ? 2.261 -2.108 -1.042 1.00 96.00 84 LEU A N 1
ATOM 691 C CA . LEU A 1 84 ? 2.888 -2.542 -2.291 1.00 96.00 84 LEU A CA 1
ATOM 692 C C . LEU A 1 84 ? 4.272 -1.904 -2.425 1.00 96.00 84 LEU A C 1
ATOM 694 O O . LEU A 1 84 ? 4.387 -0.680 -2.427 1.00 96.00 84 LEU A O 1
ATOM 698 N N . ILE A 1 85 ? 5.322 -2.706 -2.581 1.00 94.81 85 ILE A N 1
ATOM 699 C CA . ILE A 1 85 ? 6.705 -2.220 -2.639 1.00 94.81 85 ILE A CA 1
ATOM 700 C C . ILE A 1 85 ? 7.370 -2.712 -3.922 1.00 94.81 85 ILE A C 1
ATOM 702 O O . ILE A 1 85 ? 7.494 -3.916 -4.165 1.00 94.81 85 ILE A O 1
ATOM 706 N N . SER A 1 86 ? 7.854 -1.781 -4.744 1.00 91.88 86 SER A N 1
ATOM 707 C CA . SER A 1 86 ? 8.727 -2.150 -5.855 1.00 91.88 86 SER A CA 1
ATOM 708 C C . SER A 1 86 ? 10.115 -2.487 -5.301 1.00 91.88 86 SER A C 1
ATOM 710 O O . SER A 1 86 ? 10.710 -1.680 -4.586 1.00 91.88 86 SER A O 1
ATOM 712 N N . THR A 1 87 ? 10.676 -3.654 -5.613 1.00 75.50 87 THR A N 1
ATOM 713 C CA . THR A 1 87 ? 11.989 -4.062 -5.067 1.00 75.50 87 THR A CA 1
ATOM 714 C C . THR A 1 87 ? 13.143 -3.172 -5.536 1.00 75.50 87 THR A C 1
ATOM 716 O O . THR A 1 87 ? 14.161 -3.104 -4.857 1.00 75.50 87 THR A O 1
ATOM 719 N N . ARG A 1 88 ? 12.973 -2.423 -6.638 1.00 67.06 88 ARG A N 1
ATOM 720 C CA . ARG A 1 88 ? 13.926 -1.378 -7.063 1.00 67.06 88 ARG A CA 1
ATOM 721 C C . ARG A 1 88 ? 13.925 -0.150 -6.145 1.00 67.06 88 ARG A C 1
ATOM 723 O O . ARG A 1 88 ? 14.923 0.553 -6.092 1.00 67.06 88 ARG A O 1
ATOM 730 N N . ALA A 1 89 ? 12.823 0.113 -5.444 1.00 60.41 89 ALA A N 1
ATOM 731 C CA . ALA A 1 89 ? 12.702 1.224 -4.499 1.00 60.41 89 ALA A CA 1
ATOM 732 C C . ALA A 1 89 ? 12.818 0.781 -3.028 1.00 60.41 89 ALA A C 1
ATOM 734 O O . ALA A 1 89 ? 13.150 1.599 -2.171 1.00 60.41 89 ALA A O 1
ATOM 735 N N . GLY A 1 90 ? 12.560 -0.501 -2.744 1.00 54.19 90 GLY A N 1
ATOM 736 C CA . GLY A 1 90 ? 12.594 -1.087 -1.401 1.00 54.19 90 GLY A CA 1
ATOM 737 C C . GLY A 1 90 ? 13.990 -1.427 -0.870 1.00 54.19 90 GLY A C 1
ATOM 738 O O . GLY A 1 90 ? 14.139 -1.608 0.330 1.00 54.19 90 GLY A O 1
ATOM 739 N N . SER A 1 91 ? 15.028 -1.474 -1.711 1.00 51.75 91 SER A N 1
ATOM 740 C CA . SER A 1 91 ? 16.403 -1.786 -1.281 1.00 51.75 91 SER A CA 1
ATOM 741 C C . SER A 1 91 ? 17.142 -0.621 -0.604 1.00 51.75 91 SER A C 1
ATOM 743 O O . SER A 1 91 ? 18.359 -0.683 -0.465 1.00 51.75 91 SER A O 1
ATOM 745 N N . LEU A 1 92 ? 16.445 0.463 -0.248 1.00 52.84 92 LEU A N 1
ATOM 746 C CA . LEU A 1 92 ? 17.068 1.713 0.207 1.00 52.84 92 LEU A CA 1
ATOM 747 C C . LEU A 1 92 ? 17.040 1.953 1.725 1.00 52.84 92 LEU A C 1
ATOM 749 O O . LEU A 1 92 ? 17.617 2.951 2.141 1.00 52.84 92 LEU A O 1
ATOM 753 N N . GLY A 1 93 ? 16.481 1.035 2.525 1.00 51.75 93 GLY A N 1
ATOM 754 C CA . GLY A 1 93 ? 16.482 1.138 3.995 1.00 51.75 93 GLY A CA 1
ATOM 755 C C . GLY A 1 93 ? 15.448 2.116 4.534 1.00 51.75 93 GLY A C 1
ATOM 756 O O . GLY A 1 93 ? 15.547 3.326 4.240 1.00 51.75 93 GLY A O 1
#

Sequence (93 aa):
IHSSNKFLVIFRLLDECIALGDKVLIFSTSLYTMDALEYFLRRINNWSLGREYYRLDGSVPAEVRQKWCREFNAESNTGTKLFLISTRAGSLG

Secondary structure (DSSP, 8-state):
-TT-HHHHHHHHHHHHHHHTT--EEEEES-HHHHHHHHHHHHHHS---BTTTEEEE-TTS-HHHHHHHHHHHH-TT--S--EEEEEHHHHTT-

pLDDT: mean 89.36, std 12.32, range [46.84, 97.88]

Organism: NCBI:txid116150

Mean predicted aligned error: 4.64 Å

InterPro domains:
  IPR001650 Helicase, C-terminal domain-like [PF00271] (12-93)
  IPR027417 P-loop containing nucleoside triphosphate hydrolase [G3DSA:3.40.50.300] (1-93)
  IPR027417 P-loop containing nucleoside triphosphate hydrolase [SSF52540] (2-93)
  IPR044574 ATPase ARIP4-like [PTHR45797] (2-93)
  IPR049730 SNF2/RAD5-like, C-terminal helicase domain [cd18793] (4-93)

Solvent-accessible surface area (backbone atoms only — not comparable to full-atom values): 5462 Å² total; per-residue (Å²): 129,91,87,45,74,66,55,58,52,51,52,51,52,50,52,54,38,45,76,74,67,43,72,45,77,47,79,35,86,45,64,69,58,51,54,51,50,51,52,46,40,39,72,74,72,67,45,46,84,81,48,36,27,45,74,45,42,84,84,59,52,69,69,58,49,53,50,50,54,52,52,64,68,34,84,86,43,75,66,46,38,38,37,41,32,26,51,87,43,60,80,69,124

Foldseek 3Di:
DPPDPVVVVVVVVLVVCVVVLAADEAEDQDVVVVVVNVVCCCVPVVDDDPWQEHEDDPVDDPVNVVVVVCLSPDPVRSGHRYYYYYPVRVVPD

Radius of gyration: 13.01 Å; Cα contacts (8 Å, |Δi|>4): 95; chains: 1; bounding box: 30×30×33 Å

Nearest PDB structures (foldseek):
  5vvr-assembly1_M  TM=8.293E-01  e=7.396E-04  Saccharomyces cerevisiae S288C
  8tvy-assembly1_M  TM=8.174E-01  e=1.664E-02  Saccharomyces cerevisiae
  3jcm-assembly1_N  TM=6.521E-01  e=7.879E-01  Saccharomyces cerevisiae S288C
  7dco-assembly1_D  TM=6.782E-01  e=3.492E+00  Saccharomyces cerevisiae
  7jl3-assembly1_A  TM=6.305E-01  e=3.737E+00  Homo sapiens